Protein AF-A0A916VSH0-F1 (afdb_monomer)

Mean predicted aligned error: 13.75 Å

Radius of gyration: 19.61 Å; Cα contacts (8 Å, |Δi|>4): 81; chains: 1; bounding box: 43×57×49 Å

Foldseek 3Di:
DDPPVNVVVVDDPPPPPVVQDDDDLLNDPDDPVPDDCPQCVVVLVVVVVVLVCCVVVVDDDDDDDDDDRPSCPSVVVNVSCQVCVVPDQDFDQDDDDDPPCSLVSRLVSRVVSQCDARPPGPHGNVVVVVVVVVVVPDPVVVCVCPVDPVCVVVVVVVSVVVSVVVVCSVCVVVVVD

Solvent-accessible surface area (backbone atoms only — not comparable to full-atom values): 11136 Å² total; per-residue (Å²): 131,84,53,68,69,63,56,59,71,67,51,80,62,92,81,42,69,88,71,68,76,72,68,51,55,88,75,57,80,77,59,72,90,75,61,60,77,77,67,65,41,69,59,52,53,53,51,49,54,51,51,51,48,30,71,74,70,73,47,92,84,87,85,84,91,82,79,63,91,87,71,47,64,59,58,49,53,38,49,52,49,66,77,38,54,90,79,49,85,69,67,63,74,77,93,73,96,55,78,94,52,42,67,59,52,48,51,50,31,41,52,60,34,27,64,38,58,48,91,96,52,90,54,26,43,46,56,52,48,51,51,56,60,35,73,77,74,47,73,68,57,56,57,62,61,73,73,39,82,80,44,56,66,54,49,50,53,51,42,53,51,48,48,48,49,50,48,47,68,64,41,60,73,63,74,77,107

Secondary structure (DSSP, 8-state):
---HHHHHTTS--TT-HHHHS---TTT----GGG--TTTTHHHHHHHHHHHHHHHHH-----------TTSSHHHHHHHHHHHHTTT---------S-GGGHHHHHHHHHHHHHTSPPTT-SS-HHHHHHHHHHHTT-HHHHHHHHS-GGGHHHHHHHHHHHHHHHHHHHHTTTS--

Structure (mmCIF, N/CA/C/O backbone):
data_AF-A0A916VSH0-F1
#
_entry.id   AF-A0A916VSH0-F1
#
loop_
_atom_site.group_PDB
_atom_site.id
_atom_site.type_symbol
_atom_site.label_atom_id
_atom_site.label_alt_id
_atom_site.label_comp_id
_atom_site.label_asym_id
_atom_site.label_entity_id
_atom_site.label_seq_id
_atom_site.pdbx_PDB_ins_code
_atom_site.Cartn_x
_atom_site.Cartn_y
_atom_site.Cartn_z
_atom_site.occupancy
_atom_site.B_iso_or_equiv
_atom_site.auth_seq_id
_atom_site.auth_comp_id
_atom_site.auth_asym_id
_atom_site.auth_atom_id
_atom_site.pdbx_PDB_model_num
ATOM 1 N N . MET A 1 1 ? 21.777 34.478 -11.535 1.00 46.16 1 MET A N 1
ATOM 2 C CA . MET A 1 1 ? 21.279 33.447 -12.473 1.00 46.16 1 MET A CA 1
ATOM 3 C C . MET A 1 1 ? 22.032 32.163 -12.172 1.00 46.16 1 MET A C 1
ATOM 5 O O . MET A 1 1 ? 23.254 32.214 -12.113 1.00 46.16 1 MET A O 1
ATOM 9 N N . ALA A 1 2 ? 21.349 31.061 -11.855 1.00 55.28 2 ALA A N 1
ATOM 10 C CA . ALA A 1 2 ? 22.034 29.778 -11.680 1.00 55.28 2 ALA A CA 1
ATOM 11 C C . ALA A 1 2 ? 22.574 29.324 -13.047 1.00 55.28 2 ALA A C 1
ATOM 13 O O . ALA A 1 2 ? 21.852 29.434 -14.036 1.00 55.28 2 ALA A O 1
ATOM 14 N N . SER A 1 3 ? 23.836 28.885 -13.118 1.00 77.75 3 SER A N 1
ATOM 15 C CA . SER A 1 3 ? 24.391 28.329 -14.355 1.00 77.75 3 SER A CA 1
ATOM 16 C C . SER A 1 3 ? 23.624 27.064 -14.740 1.00 77.75 3 SER A C 1
ATOM 18 O O . SER A 1 3 ? 23.179 26.321 -13.862 1.00 77.75 3 SER A O 1
ATOM 20 N N . ILE A 1 4 ? 23.469 26.824 -16.043 1.00 75.44 4 ILE A N 1
ATOM 21 C CA . ILE A 1 4 ? 22.788 25.639 -16.589 1.00 75.44 4 ILE A CA 1
ATOM 22 C C . ILE A 1 4 ? 23.340 24.345 -15.970 1.00 75.44 4 ILE A C 1
ATOM 24 O O . ILE A 1 4 ? 22.564 23.476 -15.586 1.00 75.44 4 ILE A O 1
ATOM 28 N N . ASP A 1 5 ? 24.649 24.271 -15.726 1.00 73.50 5 ASP A N 1
ATOM 29 C CA . ASP A 1 5 ? 25.290 23.108 -15.098 1.00 73.50 5 ASP A CA 1
ATOM 30 C C . ASP A 1 5 ? 24.765 22.823 -13.683 1.00 73.50 5 ASP A C 1
ATOM 32 O O . ASP A 1 5 ? 24.563 21.670 -13.308 1.00 73.50 5 ASP A O 1
ATOM 36 N N . ARG A 1 6 ? 24.479 23.871 -12.895 1.00 74.50 6 ARG A N 1
ATOM 37 C CA . ARG A 1 6 ? 23.897 23.727 -11.549 1.00 74.50 6 ARG A CA 1
ATOM 38 C C . ARG A 1 6 ? 22.434 23.297 -11.580 1.00 74.50 6 ARG A C 1
ATOM 40 O O . ARG A 1 6 ? 21.952 22.765 -10.585 1.00 74.50 6 ARG A O 1
ATOM 47 N N . ILE A 1 7 ? 21.725 23.574 -12.671 1.00 71.94 7 ILE A N 1
ATOM 48 C CA . ILE A 1 7 ? 20.342 23.132 -12.871 1.00 71.94 7 ILE A CA 1
ATOM 49 C C . ILE A 1 7 ? 20.344 21.649 -13.257 1.00 71.94 7 ILE A C 1
ATOM 51 O O . ILE A 1 7 ? 19.619 20.873 -12.648 1.00 71.94 7 ILE A O 1
ATOM 55 N N . ILE A 1 8 ? 21.232 21.242 -14.169 1.00 69.69 8 ILE A N 1
ATOM 56 C CA . ILE A 1 8 ? 21.367 19.846 -14.613 1.00 69.69 8 ILE A CA 1
ATOM 57 C C . ILE A 1 8 ? 21.828 18.933 -13.466 1.00 69.69 8 ILE A C 1
ATOM 59 O O . ILE A 1 8 ? 21.279 17.855 -13.288 1.00 69.69 8 ILE A O 1
ATOM 63 N N . GLN A 1 9 ? 22.784 19.367 -12.636 1.00 68.12 9 GLN A N 1
ATOM 64 C CA . GLN A 1 9 ? 23.272 18.576 -11.492 1.00 68.12 9 GLN A CA 1
ATOM 65 C C . GLN A 1 9 ? 22.299 18.505 -10.302 1.00 68.12 9 GLN A C 1
ATOM 67 O O . GLN A 1 9 ? 22.541 17.748 -9.364 1.00 68.12 9 GLN A O 1
ATOM 72 N N . ARG A 1 10 ? 21.234 19.318 -10.290 1.00 63.03 10 ARG A N 1
ATOM 73 C CA . ARG A 1 10 ? 20.197 19.259 -9.248 1.00 63.03 10 ARG A CA 1
ATOM 74 C C . ARG A 1 10 ? 19.187 18.149 -9.490 1.00 63.03 10 ARG A C 1
ATOM 76 O O . ARG A 1 10 ? 18.585 17.687 -8.524 1.00 63.03 10 ARG A O 1
ATOM 83 N N . GLU A 1 11 ? 18.968 17.772 -10.744 1.00 62.03 11 GLU A N 1
ATOM 84 C CA . GLU A 1 11 ? 18.036 16.703 -11.072 1.00 62.03 11 GLU A CA 1
ATOM 85 C C . GLU A 1 11 ? 18.724 15.343 -10.983 1.00 62.03 11 GLU A C 1
ATOM 87 O O . GLU A 1 11 ? 19.896 15.177 -11.323 1.00 62.03 11 GLU A O 1
ATOM 92 N N . VAL A 1 12 ? 17.988 14.362 -10.466 1.00 57.47 12 VAL A N 1
ATOM 93 C CA . VAL A 1 12 ? 18.470 12.987 -10.332 1.00 57.47 12 VAL A CA 1
ATOM 94 C C . VAL A 1 12 ? 18.718 12.427 -11.731 1.00 57.47 12 VAL A C 1
ATOM 96 O O . VAL A 1 12 ? 17.846 12.520 -12.591 1.00 57.47 12 VAL A O 1
ATOM 99 N N . ASN A 1 13 ? 19.901 11.845 -11.959 1.00 58.66 13 ASN A N 1
ATOM 100 C CA . ASN A 1 13 ? 20.262 11.262 -13.250 1.00 58.66 13 ASN A CA 1
ATOM 101 C C . ASN A 1 13 ? 19.245 10.167 -13.643 1.00 58.66 13 ASN A C 1
ATOM 103 O O . ASN A 1 13 ? 19.199 9.129 -12.973 1.00 58.66 13 ASN A O 1
ATOM 107 N N . PRO A 1 14 ? 18.474 10.351 -14.732 1.00 55.03 14 PRO A N 1
ATOM 108 C CA . PRO A 1 14 ? 17.455 9.393 -15.160 1.00 55.03 14 PRO A CA 1
ATOM 109 C C . PRO A 1 14 ? 18.043 8.115 -15.780 1.00 55.03 14 PRO A C 1
ATOM 111 O O . PRO A 1 14 ? 17.300 7.189 -16.089 1.00 55.03 14 PRO A O 1
ATOM 114 N N . PHE A 1 15 ? 19.365 8.056 -15.972 1.00 55.19 15 PHE A N 1
ATOM 115 C CA . PHE A 1 15 ? 20.092 6.901 -16.504 1.00 55.19 15 PHE A CA 1
ATOM 116 C C . PHE A 1 15 ? 20.945 6.191 -15.447 1.00 55.19 15 PHE A C 1
ATOM 118 O O . PHE A 1 15 ? 21.682 5.267 -15.790 1.00 55.19 15 PHE A O 1
ATOM 125 N N . ASP A 1 16 ? 20.893 6.623 -14.183 1.00 54.25 16 ASP A N 1
ATOM 126 C CA . ASP A 1 16 ? 21.593 5.928 -13.105 1.00 54.25 16 ASP A CA 1
ATOM 127 C C . ASP A 1 16 ? 20.814 4.657 -12.723 1.00 54.25 16 ASP A C 1
ATOM 129 O O . ASP A 1 16 ? 19.694 4.754 -12.221 1.00 54.25 16 ASP A O 1
ATOM 133 N N . PRO A 1 17 ? 21.366 3.449 -12.936 1.00 49.81 17 PRO A N 1
ATOM 134 C CA . PRO A 1 17 ? 20.699 2.215 -12.547 1.00 49.81 17 PRO A CA 1
ATOM 135 C C . PRO A 1 17 ? 20.320 2.215 -11.061 1.00 49.81 17 PRO A C 1
ATOM 137 O O . PRO A 1 17 ? 19.238 1.761 -10.717 1.00 49.81 17 PRO A O 1
ATOM 140 N N . VAL A 1 18 ? 21.134 2.783 -10.168 1.00 51.31 18 VAL A N 1
ATOM 141 C CA . VAL A 1 18 ? 20.865 2.734 -8.720 1.00 51.31 18 VAL A CA 1
ATOM 142 C C . VAL A 1 18 ? 19.633 3.568 -8.331 1.00 51.31 18 VAL A C 1
ATOM 144 O O . VAL A 1 18 ? 18.952 3.229 -7.364 1.00 51.31 18 VAL A O 1
ATOM 147 N N . SER A 1 19 ? 19.291 4.609 -9.101 1.00 48.78 19 SER A N 1
ATOM 148 C CA . SER A 1 19 ? 18.112 5.455 -8.857 1.00 48.78 19 SER A CA 1
ATOM 149 C C . SER A 1 19 ? 16.812 4.887 -9.451 1.00 48.78 19 SER A C 1
ATOM 151 O O . SER A 1 19 ? 15.722 5.275 -9.031 1.00 48.78 19 SER A O 1
ATOM 153 N N . LEU A 1 20 ? 16.911 3.945 -10.398 1.00 46.38 20 LEU A N 1
ATOM 154 C CA . LEU A 1 20 ? 15.779 3.427 -11.176 1.00 46.38 20 LEU A CA 1
ATOM 155 C C . LEU A 1 20 ? 15.042 2.246 -10.522 1.00 46.38 20 LEU A C 1
ATOM 157 O O . LEU A 1 20 ? 13.887 1.991 -10.868 1.00 46.38 20 LEU A O 1
ATOM 161 N N . TYR A 1 21 ? 15.675 1.503 -9.607 1.00 49.84 21 TYR A N 1
ATOM 162 C CA . TYR A 1 21 ? 15.195 0.154 -9.266 1.00 49.84 21 TYR A CA 1
ATOM 163 C C . TYR A 1 21 ? 14.228 0.034 -8.084 1.00 49.84 21 TYR A C 1
ATOM 165 O O . TYR A 1 21 ? 13.557 -0.991 -7.981 1.00 49.84 21 TYR A O 1
ATOM 173 N N . THR A 1 22 ? 14.057 1.057 -7.249 1.00 52.25 22 THR A N 1
ATOM 174 C CA . THR A 1 22 ? 13.124 0.986 -6.105 1.00 52.25 22 THR A CA 1
ATOM 175 C C . THR A 1 22 ? 12.581 2.366 -5.762 1.00 52.25 22 THR A C 1
ATOM 177 O O . THR A 1 22 ? 12.871 2.959 -4.725 1.00 52.25 22 THR A O 1
ATOM 180 N N . ILE A 1 23 ? 11.766 2.912 -6.663 1.00 59.69 23 ILE A N 1
ATOM 181 C CA . ILE A 1 23 ? 11.017 4.134 -6.371 1.00 59.69 23 ILE A CA 1
ATOM 182 C C . ILE A 1 23 ? 9.853 3.758 -5.450 1.00 59.69 23 ILE A C 1
ATOM 184 O O . ILE A 1 23 ? 8.836 3.217 -5.885 1.00 59.69 23 ILE A O 1
ATOM 188 N N . ASN A 1 24 ? 10.018 4.038 -4.159 1.00 69.69 24 ASN A N 1
ATOM 189 C CA . ASN A 1 24 ? 8.950 3.941 -3.177 1.00 69.69 24 ASN A CA 1
ATOM 190 C C . ASN A 1 24 ? 7.866 4.978 -3.515 1.00 69.69 24 ASN A C 1
ATOM 192 O O . ASN A 1 24 ? 8.119 6.186 -3.502 1.00 69.69 24 ASN A O 1
ATOM 196 N N . PHE A 1 25 ? 6.637 4.525 -3.769 1.00 72.12 25 PHE A N 1
ATOM 197 C CA . PHE A 1 25 ? 5.524 5.402 -4.152 1.00 72.12 25 PHE A CA 1
ATOM 198 C C . PHE A 1 25 ? 5.138 6.430 -3.068 1.00 72.12 25 PHE A C 1
ATOM 200 O O . PHE A 1 25 ? 4.341 7.339 -3.320 1.00 72.12 25 PHE A O 1
ATOM 207 N N . TRP A 1 26 ? 5.634 6.288 -1.831 1.00 70.19 26 TRP A N 1
ATOM 208 C CA . TRP A 1 26 ? 5.501 7.303 -0.779 1.00 70.19 26 TRP A CA 1
ATOM 209 C C . TRP A 1 26 ? 6.436 8.495 -0.974 1.00 70.19 26 TRP A C 1
ATOM 211 O O . TRP A 1 26 ? 6.130 9.579 -0.484 1.00 70.19 26 TRP A O 1
ATOM 221 N N . GLN A 1 27 ? 7.565 8.290 -1.646 1.00 67.81 27 GLN A N 1
ATOM 222 C CA . GLN A 1 27 ? 8.579 9.312 -1.910 1.00 67.81 27 GLN A CA 1
ATOM 223 C C . GLN A 1 27 ? 8.396 9.943 -3.294 1.00 67.81 27 GLN A C 1
ATOM 225 O O . GLN A 1 27 ? 8.811 11.078 -3.516 1.00 67.81 27 GLN A O 1
ATOM 230 N N . GLU A 1 28 ? 7.739 9.231 -4.210 1.00 68.38 28 GLU A N 1
ATOM 231 C CA . GLU A 1 28 ? 7.466 9.719 -5.556 1.00 68.38 28 GLU A CA 1
ATOM 232 C C . GLU A 1 28 ? 6.426 10.853 -5.550 1.00 68.38 28 GLU A C 1
ATOM 234 O O . GLU A 1 28 ? 5.239 10.655 -5.269 1.00 68.38 28 GLU A O 1
ATOM 239 N N . GLN A 1 29 ? 6.866 12.062 -5.904 1.00 63.53 29 GLN A N 1
ATOM 240 C CA . GLN A 1 29 ? 5.973 13.175 -6.213 1.00 63.53 29 GLN A CA 1
ATOM 241 C C . GLN A 1 29 ? 5.580 13.115 -7.689 1.00 63.53 29 GLN A C 1
ATOM 243 O O . GLN A 1 29 ? 6.206 13.728 -8.549 1.00 63.53 29 GLN A O 1
ATOM 248 N N . GLN A 1 30 ? 4.523 12.363 -7.993 1.00 65.88 30 GLN A N 1
ATOM 249 C CA . GLN A 1 30 ? 3.979 12.340 -9.349 1.00 65.88 30 GLN A CA 1
ATOM 250 C C . GLN A 1 30 ? 3.326 13.681 -9.676 1.00 65.88 30 GLN A C 1
ATOM 252 O O . GLN A 1 30 ? 2.340 14.054 -9.029 1.00 65.88 30 GLN A O 1
ATOM 257 N N . ASN A 1 31 ? 3.850 14.367 -10.695 1.00 64.81 31 ASN A N 1
ATOM 258 C CA . ASN A 1 31 ? 3.291 15.622 -11.176 1.00 64.81 31 ASN A CA 1
ATOM 259 C C . ASN A 1 31 ? 1.912 15.366 -11.818 1.00 64.81 31 ASN A C 1
ATOM 261 O O . ASN A 1 31 ? 1.844 14.703 -12.857 1.00 64.81 31 ASN A O 1
ATOM 265 N N . PRO A 1 32 ? 0.810 15.868 -11.231 1.00 64.62 32 PRO A N 1
ATOM 266 C CA . PRO A 1 32 ? -0.532 15.614 -11.743 1.00 64.62 32 PRO A CA 1
ATOM 267 C C . PRO A 1 32 ? -0.753 16.176 -13.153 1.00 64.62 32 PRO A C 1
ATOM 269 O O . PRO A 1 32 ? -1.592 15.646 -13.873 1.00 64.62 32 PRO A O 1
ATOM 272 N N . THR A 1 33 ? 0.016 17.182 -13.592 1.00 61.09 33 THR A N 1
ATOM 273 C CA . THR A 1 33 ? -0.089 17.724 -14.960 1.00 61.09 33 THR A CA 1
ATOM 274 C C . THR A 1 33 ? 0.495 16.804 -16.032 1.00 61.09 33 THR A C 1
ATOM 276 O O . THR A 1 33 ? 0.218 16.997 -17.212 1.00 61.09 33 THR A O 1
ATOM 279 N N . LEU A 1 34 ? 1.285 15.802 -15.635 1.00 63.53 34 LEU A N 1
ATOM 280 C CA . LEU A 1 34 ? 1.851 14.783 -16.524 1.00 63.53 34 LEU A CA 1
ATOM 281 C C . LEU A 1 34 ? 1.059 13.469 -16.469 1.00 63.53 34 LEU A C 1
ATOM 283 O O . LEU A 1 34 ? 1.475 12.468 -17.051 1.00 63.53 34 LEU A O 1
ATOM 287 N N . ASN A 1 35 ? -0.063 13.448 -15.746 1.00 68.38 35 ASN A N 1
ATOM 288 C CA . ASN A 1 35 ? -0.893 12.265 -15.622 1.00 68.38 35 ASN A CA 1
ATOM 289 C C . ASN A 1 35 ? -1.754 12.096 -16.881 1.00 68.38 35 ASN A C 1
ATOM 291 O O . ASN A 1 35 ? -2.541 12.977 -17.220 1.00 68.38 35 ASN A O 1
ATOM 295 N N . VAL A 1 36 ? -1.597 10.969 -17.576 1.00 74.88 36 VAL A N 1
ATOM 296 C CA . VAL A 1 36 ? -2.415 10.626 -18.744 1.00 74.88 36 VAL A CA 1
ATOM 297 C C . VAL A 1 36 ? -3.360 9.511 -18.335 1.00 74.88 36 VAL A C 1
ATOM 299 O O . VAL A 1 36 ? -2.941 8.366 -18.157 1.00 74.88 36 VAL A O 1
ATOM 302 N N . ASP A 1 37 ? -4.641 9.846 -18.185 1.00 74.12 37 ASP A N 1
ATOM 303 C CA . ASP A 1 37 ? -5.581 8.947 -17.520 1.00 74.12 37 ASP A CA 1
ATOM 304 C C . ASP A 1 37 ? -5.771 7.607 -18.236 1.00 74.12 37 ASP A C 1
ATOM 306 O O . ASP A 1 37 ? -5.934 6.587 -17.568 1.00 74.12 37 ASP A O 1
ATOM 310 N N . SER A 1 38 ? -5.646 7.582 -19.565 1.00 77.56 38 SER A N 1
ATOM 311 C CA . SER A 1 38 ? -5.790 6.373 -20.383 1.00 77.56 38 SER A CA 1
ATOM 312 C C . SER A 1 38 ? -4.686 5.329 -20.174 1.00 77.56 38 SER A C 1
ATOM 314 O O . SER A 1 38 ? -4.901 4.152 -20.468 1.00 77.56 38 SER A O 1
ATOM 316 N N . ILE A 1 39 ? -3.514 5.715 -19.659 1.00 78.81 39 ILE A N 1
ATOM 317 C CA . ILE A 1 39 ? -2.395 4.788 -19.451 1.00 78.81 39 ILE A CA 1
ATOM 318 C C . ILE A 1 39 ? -2.744 3.814 -18.319 1.00 78.81 39 ILE A C 1
ATOM 320 O O . ILE A 1 39 ? -3.032 4.238 -17.204 1.00 78.81 39 ILE A O 1
ATOM 324 N N . HIS A 1 40 ? -2.671 2.505 -18.586 1.00 84.31 40 HIS A N 1
ATOM 325 C CA . HIS A 1 40 ? -2.958 1.426 -17.621 1.00 84.31 40 HIS A CA 1
ATOM 326 C C . HIS A 1 40 ? -4.392 1.404 -17.060 1.00 84.31 40 HIS A C 1
ATOM 328 O O . HIS A 1 40 ? -4.645 0.714 -16.074 1.00 84.31 40 HIS A O 1
ATOM 334 N N . GLN A 1 41 ? -5.348 2.098 -17.691 1.00 87.75 41 GLN A N 1
ATOM 335 C CA . GLN A 1 41 ? -6.721 2.215 -17.182 1.00 87.75 41 GLN A CA 1
ATOM 336 C C . GLN A 1 41 ? -7.409 0.857 -16.980 1.00 87.75 41 GLN A C 1
ATOM 338 O O . GLN A 1 41 ? -8.080 0.659 -15.972 1.00 87.75 41 GLN A O 1
ATOM 343 N N . ASN A 1 42 ? -7.190 -0.100 -17.886 1.00 90.94 42 ASN A N 1
ATOM 344 C CA . ASN A 1 42 ? -7.747 -1.450 -17.753 1.00 90.94 42 ASN A CA 1
ATOM 345 C C . ASN A 1 42 ? -7.265 -2.133 -16.462 1.00 90.94 42 ASN A C 1
ATOM 347 O O . ASN A 1 42 ? -8.064 -2.704 -15.733 1.00 90.94 42 ASN A O 1
ATOM 351 N N . ILE A 1 43 ? -5.976 -1.986 -16.132 1.00 90.69 43 ILE A N 1
ATOM 352 C CA . ILE A 1 43 ? -5.386 -2.569 -14.918 1.00 90.69 43 ILE A CA 1
ATOM 353 C C . ILE A 1 43 ? -5.960 -1.892 -13.665 1.00 90.69 43 ILE A C 1
ATOM 355 O O . ILE A 1 43 ? -6.208 -2.552 -12.661 1.00 90.69 43 ILE A O 1
ATOM 359 N N . ILE A 1 44 ? -6.196 -0.577 -13.717 1.00 91.81 44 ILE A N 1
ATOM 360 C CA . ILE A 1 44 ? -6.835 0.166 -12.622 1.00 91.81 44 ILE A CA 1
ATOM 361 C C . ILE A 1 44 ? -8.260 -0.352 -12.383 1.00 91.81 44 ILE A C 1
ATOM 363 O O . ILE A 1 44 ? -8.616 -0.602 -11.233 1.00 91.81 44 ILE A O 1
ATOM 367 N N . CYS A 1 45 ? -9.043 -0.555 -13.447 1.00 92.38 45 CYS A N 1
ATOM 368 C CA . CYS A 1 45 ? -10.384 -1.135 -13.359 1.00 92.38 45 CYS A CA 1
ATOM 369 C C . CYS A 1 45 ? -10.362 -2.547 -12.753 1.00 92.38 45 CYS A C 1
ATOM 371 O O . CYS A 1 45 ? -11.153 -2.837 -11.859 1.00 92.38 45 CYS A O 1
ATOM 373 N N . ASP A 1 46 ? -9.430 -3.404 -13.176 1.00 92.81 46 ASP A N 1
ATOM 374 C CA . ASP A 1 46 ? -9.304 -4.762 -12.633 1.00 92.81 46 ASP A CA 1
ATOM 375 C C . ASP A 1 46 ? -8.972 -4.746 -11.131 1.00 92.81 46 ASP A C 1
ATOM 377 O O . ASP A 1 46 ? -9.552 -5.496 -10.345 1.00 92.81 46 ASP A O 1
ATOM 381 N N . ILE A 1 47 ? -8.070 -3.855 -10.706 1.00 92.62 47 ILE A N 1
ATOM 382 C CA . ILE A 1 47 ? -7.715 -3.688 -9.290 1.00 92.62 47 ILE A CA 1
ATOM 383 C C . ILE A 1 47 ? -8.904 -3.165 -8.481 1.00 92.62 47 ILE A C 1
ATOM 385 O O . ILE A 1 47 ? -9.125 -3.634 -7.366 1.00 92.62 47 ILE A O 1
ATOM 389 N N . GLU A 1 48 ? -9.681 -2.228 -9.025 1.00 93.31 48 GLU A N 1
ATOM 390 C CA . GLU A 1 48 ? -10.889 -1.719 -8.371 1.00 93.31 48 GLU A CA 1
ATOM 391 C C . GLU A 1 48 ? -11.900 -2.840 -8.107 1.00 93.31 48 GLU A C 1
ATOM 393 O O . GLU A 1 48 ? -12.368 -2.985 -6.978 1.00 93.31 48 GLU A O 1
ATOM 398 N N . ILE A 1 49 ? -12.151 -3.694 -9.104 1.00 93.81 49 ILE A N 1
ATOM 399 C CA . ILE A 1 49 ? -13.031 -4.863 -8.967 1.00 93.81 49 ILE A CA 1
ATOM 400 C C . ILE A 1 49 ? -12.524 -5.795 -7.860 1.00 93.81 49 ILE A C 1
ATOM 402 O O . ILE A 1 49 ? -13.300 -6.261 -7.025 1.00 93.81 49 ILE A O 1
ATOM 406 N N . VAL A 1 50 ? -11.216 -6.063 -7.816 1.00 91.81 50 VAL A N 1
ATOM 407 C CA . VAL A 1 50 ? -10.623 -6.919 -6.777 1.00 91.81 50 VAL A CA 1
ATOM 408 C C . VAL A 1 50 ? -10.773 -6.292 -5.389 1.00 91.81 50 VAL A C 1
ATOM 410 O O . VAL A 1 50 ? -11.101 -7.001 -4.438 1.00 91.81 50 VAL A O 1
ATOM 413 N N . LEU A 1 51 ? -10.578 -4.978 -5.250 1.00 89.12 51 LEU A N 1
ATOM 414 C CA . LEU A 1 51 ? -10.782 -4.275 -3.980 1.00 89.12 51 LEU A CA 1
ATOM 415 C C . LEU A 1 51 ? -12.239 -4.366 -3.508 1.00 89.12 51 LEU A C 1
ATOM 417 O O . LEU A 1 51 ? -12.483 -4.609 -2.326 1.00 89.12 51 LEU A O 1
ATOM 421 N N . GLU A 1 52 ? -13.202 -4.228 -4.419 1.00 91.06 52 GLU A N 1
ATOM 422 C CA . GLU A 1 52 ? -14.625 -4.390 -4.110 1.00 91.06 52 GLU A CA 1
ATOM 423 C C . GLU A 1 52 ? -14.955 -5.819 -3.659 1.00 91.06 52 GLU A C 1
ATOM 425 O O . GLU A 1 52 ? -15.662 -6.000 -2.666 1.00 91.06 52 GLU A O 1
ATOM 430 N N . GLN A 1 53 ? -14.385 -6.836 -4.311 1.00 87.75 53 GLN A N 1
ATOM 431 C CA . GLN A 1 53 ? -14.528 -8.234 -3.888 1.00 87.75 53 GLN A CA 1
ATOM 432 C C . GLN A 1 53 ? -13.952 -8.472 -2.490 1.00 87.75 53 GLN A C 1
ATOM 434 O O . GLN A 1 53 ? -14.589 -9.126 -1.667 1.00 87.75 53 GLN A O 1
ATOM 439 N N . VAL A 1 54 ? -12.767 -7.928 -2.189 1.00 87.31 54 VAL A N 1
ATOM 440 C CA . VAL A 1 54 ? -12.160 -8.035 -0.852 1.00 87.31 54 VAL A CA 1
ATOM 441 C C . VAL A 1 54 ? -13.054 -7.376 0.199 1.00 87.31 54 VAL A C 1
ATOM 443 O O . VAL A 1 54 ? -13.260 -7.955 1.265 1.00 87.31 54 VAL A O 1
ATOM 446 N N . ALA A 1 55 ? -13.624 -6.205 -0.101 1.00 84.44 55 ALA A N 1
ATOM 447 C CA . ALA A 1 55 ? -14.521 -5.495 0.808 1.00 84.44 55 ALA A CA 1
ATOM 448 C C . ALA A 1 55 ? -15.840 -6.250 1.062 1.00 84.44 55 ALA A C 1
ATOM 450 O O . ALA A 1 55 ? -16.360 -6.219 2.174 1.00 84.44 55 ALA A O 1
ATOM 451 N N . GLN A 1 56 ? -16.379 -6.942 0.056 1.00 85.00 56 GLN A N 1
ATOM 452 C CA . GLN A 1 56 ? -17.617 -7.716 0.188 1.00 85.00 56 GLN A CA 1
ATOM 453 C C . GLN A 1 56 ? -17.383 -9.067 0.875 1.00 85.00 56 GLN A C 1
ATOM 455 O O . GLN A 1 56 ? -18.083 -9.432 1.821 1.00 85.00 56 GLN A O 1
ATOM 460 N N . GLU A 1 57 ? -16.384 -9.820 0.419 1.00 89.12 57 GLU A N 1
ATOM 461 C CA . GLU A 1 57 ? -16.147 -11.195 0.859 1.00 89.12 57 GLU A CA 1
ATOM 462 C C . GLU A 1 57 ? -15.285 -11.296 2.118 1.00 89.12 57 GLU A C 1
ATOM 464 O O . GLU A 1 57 ? -15.233 -12.362 2.733 1.00 89.12 57 GLU A O 1
ATOM 469 N N . HIS A 1 58 ? -14.589 -10.218 2.493 1.00 80.44 58 HIS A N 1
ATOM 470 C CA . HIS A 1 58 ? -13.645 -10.181 3.614 1.00 80.44 58 HIS A CA 1
ATOM 471 C C . HIS A 1 58 ? -12.540 -11.246 3.504 1.00 80.44 58 HIS A C 1
ATOM 473 O O . HIS A 1 58 ? -12.017 -11.738 4.506 1.00 80.44 58 HIS A O 1
ATOM 479 N N . ARG A 1 59 ? -12.181 -11.626 2.272 1.00 80.25 59 ARG A N 1
ATOM 480 C CA . ARG A 1 59 ? -11.137 -12.612 1.973 1.00 80.25 59 ARG A CA 1
ATOM 481 C C . ARG A 1 59 ? -9.952 -11.934 1.294 1.00 80.25 59 ARG A C 1
ATOM 483 O O . ARG A 1 59 ? -10.171 -11.167 0.357 1.00 80.25 59 ARG A O 1
ATOM 490 N N . PRO A 1 60 ? -8.708 -12.235 1.705 1.00 85.88 60 PRO A N 1
ATOM 491 C CA . PRO A 1 60 ? -7.535 -11.672 1.058 1.00 85.88 60 PRO A CA 1
ATOM 492 C C . PRO A 1 60 ? -7.421 -12.159 -0.392 1.00 85.88 60 PRO A C 1
ATOM 494 O O . PRO A 1 60 ? -7.861 -13.259 -0.749 1.00 85.88 60 PRO A O 1
ATOM 497 N N . ARG A 1 61 ? -6.820 -11.316 -1.229 1.00 85.19 61 ARG A N 1
ATOM 498 C CA . ARG A 1 61 ? -6.529 -11.578 -2.640 1.00 85.19 61 ARG A CA 1
ATOM 499 C C . ARG A 1 61 ? -5.101 -11.139 -2.936 1.00 85.19 61 ARG A C 1
ATOM 501 O O . ARG A 1 61 ? -4.639 -10.143 -2.385 1.00 85.19 61 ARG A O 1
ATOM 508 N N . THR A 1 62 ? -4.437 -11.863 -3.829 1.00 90.31 62 THR A N 1
ATOM 509 C CA . THR A 1 62 ? -3.069 -11.564 -4.264 1.00 90.31 62 THR A CA 1
ATOM 510 C C . THR A 1 62 ? -3.075 -11.274 -5.754 1.00 90.31 62 THR A C 1
ATOM 512 O O . THR A 1 62 ? -3.615 -12.056 -6.533 1.00 90.31 62 THR A O 1
ATOM 515 N N . LEU A 1 63 ? -2.456 -10.161 -6.143 1.00 86.38 63 LEU A N 1
ATOM 516 C CA . LEU A 1 63 ? -2.259 -9.764 -7.533 1.00 86.38 63 LEU A CA 1
ATOM 517 C C . LEU A 1 63 ? -0.761 -9.655 -7.815 1.00 86.38 63 LEU A C 1
ATOM 519 O O . LEU A 1 63 ? 0.002 -9.210 -6.958 1.00 86.38 63 LEU A O 1
ATOM 523 N N . ILE A 1 64 ? -0.347 -10.039 -9.021 1.00 88.25 64 ILE A N 1
ATOM 524 C CA . ILE A 1 64 ? 1.039 -9.916 -9.481 1.00 88.25 64 ILE A CA 1
ATOM 525 C C . ILE A 1 64 ? 1.053 -8.971 -10.679 1.00 88.25 64 ILE A C 1
ATOM 527 O O . ILE A 1 64 ? 0.400 -9.230 -11.687 1.00 88.25 64 ILE A O 1
ATOM 531 N N . LEU A 1 65 ? 1.814 -7.880 -10.572 1.00 85.06 65 LEU A N 1
ATOM 532 C CA . LEU A 1 65 ? 2.015 -6.933 -11.664 1.00 85.06 65 LEU A CA 1
ATOM 533 C C . LEU A 1 65 ? 3.284 -7.300 -12.444 1.00 85.06 65 LEU A C 1
ATOM 535 O O . LEU A 1 65 ? 4.399 -7.069 -11.977 1.00 85.06 65 LEU A O 1
ATOM 539 N N . THR A 1 66 ? 3.115 -7.846 -13.645 1.00 84.94 66 THR A N 1
ATOM 540 C CA . THR A 1 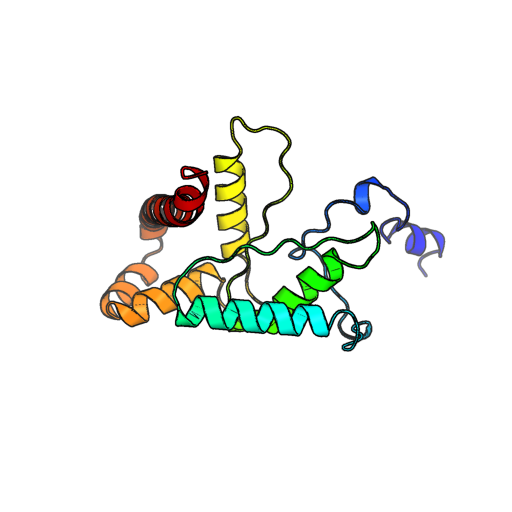66 ? 4.220 -8.226 -14.538 1.00 84.94 66 THR A CA 1
ATOM 541 C C . THR A 1 66 ? 4.397 -7.226 -15.675 1.00 84.94 66 THR A C 1
ATOM 543 O O . THR A 1 66 ? 3.421 -6.713 -16.216 1.00 84.94 66 THR A O 1
ATOM 546 N N . GLY A 1 67 ? 5.639 -6.982 -16.084 1.00 81.94 67 GLY A N 1
ATOM 547 C CA . GLY A 1 67 ? 5.953 -6.193 -17.275 1.00 81.94 67 GLY A CA 1
ATOM 548 C C . GLY A 1 67 ? 7.434 -5.851 -17.353 1.00 81.94 67 GLY A C 1
ATOM 549 O O . GLY A 1 67 ? 8.147 -5.959 -16.351 1.00 81.94 67 GLY A O 1
ATOM 550 N N . ASP A 1 68 ? 7.883 -5.379 -18.508 1.00 82.31 68 ASP A N 1
ATOM 551 C CA . ASP A 1 68 ? 9.291 -5.059 -18.757 1.00 82.31 68 ASP A CA 1
ATOM 552 C C . ASP A 1 68 ? 9.794 -3.881 -17.918 1.00 82.31 68 ASP A C 1
ATOM 554 O O . ASP A 1 68 ? 9.026 -3.020 -17.474 1.00 82.31 68 ASP A O 1
ATOM 558 N N . SER A 1 69 ? 11.102 -3.821 -17.662 1.00 75.25 69 SER A N 1
ATOM 559 C CA . SER A 1 69 ? 11.695 -2.652 -17.001 1.00 75.25 69 SER A CA 1
ATOM 560 C C . SER A 1 69 ? 11.356 -1.371 -17.776 1.00 75.25 69 SER A C 1
ATOM 562 O O . SER A 1 69 ? 11.345 -1.367 -19.003 1.00 75.25 69 SER A O 1
ATOM 564 N N . GLY A 1 70 ? 11.019 -0.292 -17.066 1.00 74.19 70 GLY A N 1
ATOM 565 C CA . GLY A 1 70 ? 10.586 0.964 -17.690 1.00 74.19 70 GLY A CA 1
ATOM 566 C C . GLY A 1 70 ? 9.126 1.005 -18.169 1.00 74.19 70 GLY A C 1
ATOM 567 O O . GLY A 1 70 ? 8.676 2.058 -18.604 1.00 74.19 70 GLY A O 1
ATOM 568 N N . SER A 1 71 ? 8.332 -0.063 -18.015 1.00 79.38 71 SER A N 1
ATOM 569 C CA . SER A 1 71 ? 6.912 -0.090 -18.430 1.00 79.38 71 SER A CA 1
ATOM 570 C C . SER A 1 71 ? 5.956 0.779 -17.584 1.00 79.38 71 SER A C 1
ATOM 572 O O . SER A 1 71 ? 4.736 0.703 -17.736 1.00 79.38 71 SER A O 1
ATOM 574 N N . GLY A 1 72 ? 6.478 1.573 -16.643 1.00 80.88 72 GLY A N 1
ATOM 575 C CA . GLY A 1 72 ? 5.676 2.443 -15.777 1.00 80.88 72 GLY A CA 1
ATOM 576 C C . GLY A 1 72 ? 4.959 1.729 -14.623 1.00 80.88 72 GLY A C 1
ATOM 577 O O . GLY A 1 72 ? 3.922 2.203 -14.172 1.00 80.88 72 GLY A O 1
ATOM 578 N N . LYS A 1 73 ? 5.487 0.604 -14.118 1.00 84.81 73 LYS A N 1
ATOM 579 C CA . LYS A 1 73 ? 4.901 -0.112 -12.962 1.00 84.81 73 LYS A CA 1
ATOM 580 C C . LYS A 1 73 ? 4.855 0.747 -11.695 1.00 84.81 73 LYS A C 1
A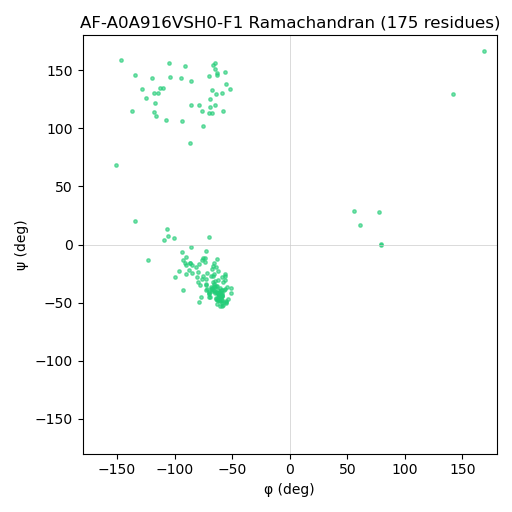TOM 582 O O . LYS A 1 73 ? 3.804 0.846 -11.073 1.00 84.81 73 LYS A O 1
ATOM 587 N N . SER A 1 74 ? 5.959 1.407 -11.339 1.00 80.62 74 SER A N 1
ATOM 588 C CA . SER A 1 74 ? 6.001 2.311 -10.178 1.00 80.62 74 SER A CA 1
ATOM 589 C C . SER A 1 74 ? 5.035 3.484 -10.353 1.00 80.62 74 SER A C 1
ATOM 591 O O . SER A 1 74 ? 4.284 3.813 -9.437 1.00 80.62 74 SER A O 1
ATOM 593 N N . TYR A 1 75 ? 4.952 4.012 -11.580 1.00 82.62 75 TYR A N 1
ATOM 594 C CA . TYR A 1 75 ? 3.983 5.042 -11.937 1.00 82.62 75 TYR A CA 1
ATOM 595 C C . TYR A 1 75 ? 2.532 4.580 -11.706 1.00 82.62 75 TYR A C 1
ATOM 597 O O . TYR A 1 75 ? 1.760 5.276 -11.043 1.00 82.62 75 TYR A O 1
ATOM 605 N N . LEU A 1 76 ? 2.179 3.376 -12.170 1.00 85.06 76 LEU A N 1
ATOM 606 C CA . LEU A 1 76 ? 0.875 2.756 -11.925 1.00 85.06 76 LEU A CA 1
ATOM 607 C C . LEU A 1 76 ? 0.589 2.592 -10.422 1.00 85.06 76 LEU A C 1
ATOM 609 O O . LEU A 1 76 ? -0.501 2.947 -9.980 1.00 85.06 76 LEU A O 1
ATOM 613 N N . LEU A 1 77 ? 1.553 2.125 -9.619 1.00 87.38 77 LEU A N 1
ATOM 614 C CA . LEU A 1 77 ? 1.386 1.994 -8.163 1.00 87.38 77 LEU A CA 1
ATOM 615 C C . LEU A 1 77 ? 1.093 3.341 -7.485 1.00 87.38 77 LEU A C 1
ATOM 617 O O . LEU A 1 77 ? 0.209 3.422 -6.630 1.00 87.38 77 LEU A O 1
ATOM 621 N N . GLY A 1 78 ? 1.770 4.416 -7.896 1.00 84.25 78 GLY A N 1
ATOM 622 C CA . GLY A 1 78 ? 1.467 5.758 -7.399 1.00 84.25 78 GLY A CA 1
ATOM 623 C C . GLY A 1 78 ? 0.073 6.251 -7.809 1.00 84.25 78 GLY A C 1
ATOM 624 O O . GLY A 1 78 ? -0.618 6.852 -6.981 1.00 84.25 78 GLY A O 1
ATOM 625 N N . ARG A 1 79 ? -0.395 5.930 -9.027 1.00 86.31 79 ARG A N 1
ATOM 626 C CA . ARG A 1 79 ? -1.777 6.215 -9.461 1.00 86.31 79 ARG A CA 1
ATOM 627 C C . ARG A 1 79 ? -2.809 5.440 -8.642 1.00 86.31 79 ARG A C 1
ATOM 629 O O . ARG A 1 79 ? -3.766 6.048 -8.171 1.00 86.31 79 ARG A O 1
ATOM 636 N N . ILE A 1 80 ? -2.598 4.140 -8.429 1.00 88.31 80 ILE A N 1
ATOM 637 C CA . ILE A 1 80 ? -3.463 3.276 -7.605 1.00 88.31 80 ILE A CA 1
ATOM 638 C C . ILE A 1 80 ? -3.606 3.867 -6.202 1.00 88.31 80 ILE A C 1
ATOM 640 O O . ILE A 1 80 ? -4.727 4.041 -5.725 1.00 88.31 80 ILE A O 1
ATOM 644 N N . LYS A 1 81 ? -2.486 4.250 -5.570 1.00 88.12 81 LYS A N 1
ATOM 645 C CA . LYS A 1 81 ? -2.505 4.904 -4.256 1.00 88.12 81 LYS A CA 1
ATOM 646 C C . LYS A 1 81 ? -3.386 6.150 -4.269 1.00 88.12 81 LYS A C 1
ATOM 648 O O . LYS A 1 81 ? -4.216 6.300 -3.384 1.00 88.12 81 LYS A O 1
ATOM 653 N N . LYS A 1 82 ? -3.211 7.045 -5.249 1.00 85.94 82 LYS A N 1
ATOM 654 C CA . LYS A 1 82 ? -3.979 8.300 -5.334 1.00 85.94 82 LYS A CA 1
ATOM 655 C C . LYS A 1 82 ? -5.475 8.050 -5.535 1.00 85.94 82 LYS A C 1
ATOM 657 O O . LYS A 1 82 ? -6.286 8.638 -4.827 1.00 85.94 82 LYS A O 1
ATOM 662 N N . LEU A 1 83 ? -5.834 7.174 -6.472 1.00 88.06 83 LEU A N 1
ATOM 663 C CA . LEU A 1 83 ? -7.228 6.907 -6.838 1.00 88.06 83 LEU A CA 1
ATOM 664 C C . LEU A 1 83 ? -8.009 6.213 -5.720 1.00 88.06 83 LEU A C 1
ATOM 666 O O . LEU A 1 83 ? -9.170 6.535 -5.482 1.00 88.06 83 LEU A O 1
ATOM 670 N N . PHE A 1 84 ? -7.370 5.286 -5.012 1.00 88.88 84 PHE A N 1
ATOM 671 C CA . PHE A 1 84 ? -8.036 4.458 -4.008 1.00 88.88 84 PHE A CA 1
ATOM 672 C C . PHE A 1 84 ? -7.689 4.851 -2.569 1.00 88.88 84 PHE A C 1
ATOM 674 O O . PHE A 1 84 ? -8.031 4.129 -1.636 1.00 88.88 84 PHE A O 1
ATOM 681 N N . ASN A 1 85 ? -7.072 6.017 -2.371 1.00 85.38 85 ASN A N 1
ATOM 682 C CA . ASN A 1 85 ? -6.663 6.547 -1.068 1.00 85.38 85 ASN A CA 1
ATOM 683 C C . ASN A 1 85 ? -7.812 6.661 -0.048 1.00 85.38 85 ASN A C 1
ATOM 685 O O . ASN A 1 85 ? -7.603 6.643 1.160 1.00 85.38 85 ASN A O 1
ATOM 689 N N . THR A 1 86 ? -9.041 6.823 -0.540 1.00 83.69 86 THR A N 1
ATOM 690 C CA . THR A 1 86 ? -10.260 6.898 0.276 1.00 83.69 86 THR A CA 1
ATOM 691 C C . THR A 1 86 ? -10.921 5.539 0.497 1.00 83.69 86 THR A C 1
ATOM 693 O O . THR A 1 86 ? -11.772 5.420 1.374 1.00 83.69 86 THR A O 1
ATOM 696 N N . LYS A 1 87 ? -10.548 4.523 -0.291 1.00 84.38 87 LYS A N 1
ATOM 697 C CA . LYS A 1 87 ? -11.116 3.169 -0.248 1.00 84.38 87 LYS A CA 1
ATOM 698 C C . LYS A 1 87 ? -10.239 2.190 0.537 1.00 84.38 87 LYS A C 1
ATOM 700 O O . LYS A 1 87 ? -10.761 1.227 1.089 1.00 84.38 87 LYS A O 1
ATOM 705 N N . ALA A 1 88 ? -8.926 2.414 0.581 1.00 87.81 88 ALA A N 1
ATOM 706 C CA . ALA A 1 88 ? -7.970 1.504 1.198 1.00 87.81 88 ALA A CA 1
ATOM 707 C C . ALA A 1 88 ? -6.786 2.241 1.833 1.00 87.81 88 ALA A C 1
ATOM 709 O O . ALA A 1 88 ? -6.451 3.364 1.458 1.00 87.81 88 ALA A O 1
ATOM 710 N N . PHE A 1 89 ? -6.125 1.558 2.768 1.00 88.88 89 PHE A N 1
ATOM 711 C CA . PHE A 1 89 ? -4.823 1.964 3.287 1.00 88.88 89 PHE A CA 1
ATOM 712 C C . PHE A 1 89 ? -3.707 1.246 2.532 1.00 88.88 89 PHE A C 1
ATOM 714 O O . PHE A 1 89 ? -3.825 0.069 2.190 1.00 88.88 89 PHE A O 1
ATOM 721 N N . PHE A 1 90 ? -2.610 1.958 2.303 1.00 90.31 90 PHE A N 1
ATOM 722 C CA . PHE A 1 90 ? -1.481 1.497 1.513 1.00 90.31 90 PHE A CA 1
ATOM 723 C C . PHE A 1 90 ? -0.268 1.240 2.395 1.00 90.31 90 PHE A C 1
ATOM 725 O O . PHE A 1 90 ? 0.116 2.058 3.235 1.00 90.31 90 PHE A O 1
ATOM 732 N N . VAL A 1 91 ? 0.368 0.101 2.150 1.00 89.50 91 VAL A N 1
ATOM 733 C CA . VAL A 1 91 ? 1.644 -0.283 2.742 1.00 89.50 91 VAL A CA 1
ATOM 734 C C . VAL A 1 91 ? 2.567 -0.693 1.610 1.00 89.50 91 VAL A C 1
ATOM 736 O O . VAL A 1 91 ? 2.163 -1.429 0.712 1.00 89.50 91 VAL A O 1
ATOM 739 N N . TYR A 1 92 ? 3.795 -0.192 1.647 1.00 87.19 92 TYR A N 1
ATOM 740 C CA . TYR A 1 92 ? 4.837 -0.574 0.707 1.00 87.19 92 TYR A CA 1
ATOM 741 C C . TYR A 1 92 ? 5.932 -1.304 1.467 1.00 87.19 92 TYR A C 1
ATOM 743 O O . TYR A 1 92 ? 6.369 -0.803 2.501 1.00 87.19 92 TYR A O 1
ATOM 751 N N . ILE A 1 93 ? 6.326 -2.472 0.961 1.00 85.56 93 ILE A N 1
ATOM 752 C CA . ILE A 1 93 ? 7.416 -3.278 1.503 1.00 85.56 93 ILE A CA 1
ATOM 753 C C . ILE A 1 93 ? 8.519 -3.345 0.445 1.00 85.56 93 ILE A C 1
ATOM 755 O O . ILE A 1 93 ? 8.338 -3.969 -0.600 1.00 85.56 93 ILE A O 1
ATOM 759 N N . ASP A 1 94 ? 9.651 -2.700 0.706 1.00 81.25 94 ASP A N 1
ATOM 760 C CA . ASP A 1 94 ? 10.829 -2.761 -0.148 1.00 81.25 94 ASP A CA 1
ATOM 761 C C . ASP A 1 94 ? 11.382 -4.190 -0.217 1.00 81.25 94 ASP A C 1
ATOM 763 O O . ASP A 1 94 ? 11.349 -4.908 0.793 1.00 81.25 94 ASP A O 1
ATOM 767 N N . PRO A 1 95 ? 11.962 -4.591 -1.362 1.00 80.94 95 PRO A N 1
ATOM 768 C CA . PRO A 1 95 ? 12.725 -5.824 -1.466 1.00 80.94 95 PRO A CA 1
ATOM 769 C C . PRO A 1 95 ? 13.791 -5.900 -0.373 1.00 80.94 95 PRO A C 1
ATOM 771 O O . PRO A 1 95 ? 14.523 -4.940 -0.127 1.00 80.94 95 PRO A O 1
ATOM 774 N N . TRP A 1 96 ? 13.886 -7.059 0.272 1.00 78.81 96 TRP A N 1
ATOM 775 C CA . TRP A 1 96 ? 14.817 -7.284 1.366 1.00 78.81 96 TRP A CA 1
ATOM 776 C C . TRP A 1 96 ? 15.696 -8.504 1.065 1.00 78.81 96 TRP A C 1
ATOM 778 O O . TRP A 1 96 ? 15.155 -9.565 0.753 1.00 78.81 96 TRP A O 1
ATOM 788 N N . PRO A 1 97 ? 17.033 -8.372 1.122 1.00 75.38 97 PRO A N 1
ATOM 789 C CA . PRO A 1 97 ? 17.943 -9.424 0.671 1.00 75.38 97 PRO A CA 1
ATOM 790 C C . PRO A 1 97 ? 18.119 -10.577 1.672 1.00 75.38 97 PRO A C 1
ATOM 792 O O . PRO A 1 97 ? 18.609 -11.630 1.277 1.00 75.38 97 PRO A O 1
ATOM 795 N N . ASP A 1 98 ? 17.753 -10.393 2.945 1.00 79.69 98 ASP A N 1
ATOM 796 C CA . ASP A 1 98 ? 18.047 -11.340 4.031 1.00 79.69 98 ASP A CA 1
ATOM 797 C C . ASP A 1 98 ? 16.771 -11.916 4.675 1.00 79.69 98 ASP A C 1
ATOM 799 O O . ASP A 1 98 ? 16.008 -11.218 5.346 1.00 79.69 98 ASP A O 1
ATOM 803 N N . SER A 1 99 ? 16.544 -13.219 4.520 1.00 78.38 99 SER A N 1
ATOM 804 C CA . SER A 1 99 ? 15.353 -13.886 5.051 1.00 78.38 99 SER A CA 1
ATOM 805 C C . SER A 1 99 ? 15.281 -13.931 6.578 1.00 78.38 99 SER A C 1
ATOM 807 O O . SER A 1 99 ? 14.172 -13.943 7.116 1.00 78.38 99 SER A O 1
ATOM 809 N N . ASP A 1 100 ? 16.412 -13.916 7.290 1.00 80.50 100 ASP A N 1
ATOM 810 C CA . ASP A 1 100 ? 16.457 -14.245 8.724 1.00 80.50 100 ASP A CA 1
ATOM 811 C C . ASP A 1 100 ? 15.727 -13.208 9.598 1.00 80.50 100 ASP A C 1
ATOM 813 O O . ASP A 1 100 ? 15.299 -13.488 10.723 1.00 80.50 100 ASP A O 1
ATOM 817 N N . TYR A 1 101 ? 15.491 -12.011 9.051 1.00 78.38 101 TYR A N 1
ATOM 818 C CA . TYR A 1 101 ? 14.822 -10.906 9.740 1.00 78.38 101 TYR A CA 1
ATOM 819 C C . TYR A 1 101 ? 13.746 -10.215 8.899 1.00 78.38 101 TYR A C 1
ATOM 821 O O . TYR A 1 101 ? 13.332 -9.098 9.225 1.00 78.38 101 TYR A O 1
ATOM 829 N N . ILE A 1 102 ? 13.238 -10.879 7.855 1.00 80.44 102 ILE A N 1
ATOM 830 C CA . ILE A 1 102 ? 12.252 -10.287 6.939 1.00 80.44 102 ILE A CA 1
ATOM 831 C C . ILE A 1 102 ? 10.980 -9.818 7.660 1.00 80.44 102 ILE A C 1
ATOM 833 O O . ILE A 1 102 ? 10.412 -8.787 7.316 1.00 80.44 102 ILE A O 1
ATOM 837 N N . TRP A 1 103 ? 10.568 -10.498 8.731 1.00 81.38 103 TRP A N 1
ATOM 838 C CA . TRP A 1 103 ? 9.409 -10.095 9.532 1.00 81.38 103 TRP A CA 1
ATOM 839 C C . TRP A 1 103 ? 9.606 -8.737 10.223 1.00 81.38 103 TRP A C 1
ATOM 841 O O . TRP A 1 103 ? 8.653 -7.967 10.320 1.00 81.38 103 TRP A O 1
ATOM 851 N N . ARG A 1 104 ? 10.829 -8.403 10.675 1.00 81.56 104 ARG A N 1
ATOM 852 C CA . ARG A 1 104 ? 11.135 -7.086 11.270 1.00 81.56 104 ARG A CA 1
ATOM 853 C C . ARG A 1 104 ? 11.042 -6.001 10.217 1.00 81.56 104 ARG A C 1
ATOM 855 O O . ARG A 1 104 ? 10.535 -4.921 10.504 1.00 81.56 104 ARG A O 1
ATOM 862 N N . HIS A 1 105 ? 11.533 -6.304 9.019 1.00 82.19 105 HIS A N 1
ATOM 863 C CA . HIS A 1 105 ? 11.466 -5.409 7.874 1.00 82.19 105 HIS A CA 1
ATOM 864 C C . HIS A 1 105 ? 10.017 -5.145 7.467 1.00 82.19 105 HIS A C 1
ATOM 866 O O . HIS A 1 105 ? 9.601 -3.990 7.445 1.00 82.19 105 HIS A O 1
ATOM 872 N N . ILE A 1 106 ? 9.222 -6.204 7.274 1.00 83.00 106 ILE A N 1
ATOM 873 C CA . ILE A 1 106 ? 7.790 -6.099 6.966 1.00 83.00 106 ILE A CA 1
ATOM 874 C C . ILE A 1 106 ? 7.077 -5.280 8.039 1.00 83.00 106 ILE A C 1
ATOM 876 O O . ILE A 1 106 ? 6.371 -4.327 7.715 1.00 83.00 106 ILE A O 1
ATOM 880 N N . LEU A 1 107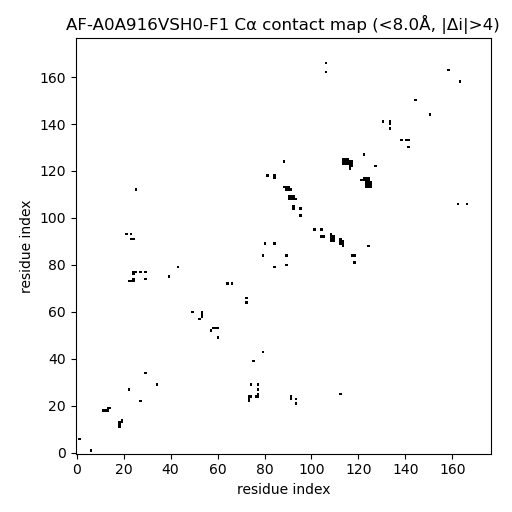 ? 7.288 -5.609 9.317 1.00 83.38 107 LEU A N 1
ATOM 881 C CA . LEU A 1 107 ? 6.664 -4.908 10.434 1.00 83.38 107 LEU A CA 1
ATOM 882 C C . LEU A 1 107 ? 7.013 -3.419 10.423 1.00 83.38 107 LEU A C 1
ATOM 884 O O . LEU A 1 107 ? 6.119 -2.577 10.462 1.00 83.38 107 LEU A O 1
ATOM 888 N N . ARG A 1 108 ? 8.304 -3.093 10.340 1.00 81.25 108 ARG A N 1
ATOM 889 C CA . ARG A 1 108 ? 8.784 -1.712 10.334 1.00 81.25 108 ARG A CA 1
ATOM 890 C C . ARG A 1 108 ? 8.189 -0.925 9.173 1.00 81.25 108 ARG A C 1
ATOM 892 O O . ARG A 1 108 ? 7.614 0.130 9.402 1.00 81.25 108 ARG A O 1
ATOM 899 N N . GLN A 1 109 ? 8.263 -1.459 7.959 1.00 83.12 109 GLN A N 1
ATOM 900 C CA . GLN A 1 109 ? 7.736 -0.790 6.772 1.00 83.12 109 GLN A CA 1
ATOM 901 C C . GLN A 1 109 ? 6.207 -0.661 6.787 1.00 83.12 109 GLN A C 1
ATOM 903 O O . GLN A 1 109 ? 5.665 0.344 6.319 1.00 83.12 109 GLN A O 1
ATOM 908 N N . THR A 1 110 ? 5.512 -1.625 7.394 1.00 84.56 110 THR A N 1
ATOM 909 C CA . THR A 1 110 ? 4.072 -1.530 7.664 1.00 84.56 110 THR A CA 1
ATOM 910 C C . THR A 1 110 ? 3.768 -0.346 8.569 1.00 84.56 110 THR A C 1
ATOM 912 O O . THR A 1 110 ? 2.966 0.510 8.199 1.00 84.56 110 THR A O 1
ATOM 915 N N . VAL A 1 111 ? 4.434 -0.249 9.724 1.00 82.56 111 VAL A N 1
ATOM 916 C CA . VAL A 1 111 ? 4.227 0.868 10.657 1.00 82.56 111 VAL A CA 1
ATOM 917 C C . VAL A 1 111 ? 4.598 2.199 10.003 1.00 82.56 111 VAL A C 1
ATOM 919 O O . VAL A 1 111 ? 3.797 3.131 10.030 1.00 82.56 111 VAL A O 1
ATOM 922 N N . ASP A 1 112 ? 5.760 2.276 9.357 1.00 83.25 112 ASP A N 1
ATOM 923 C CA . ASP A 1 112 ? 6.245 3.490 8.697 1.00 83.25 112 ASP A CA 1
ATOM 924 C C . ASP A 1 112 ? 5.269 3.974 7.611 1.00 83.25 112 ASP A C 1
ATOM 926 O O . ASP A 1 112 ? 5.023 5.177 7.495 1.00 83.25 112 ASP A O 1
ATOM 930 N N . SER A 1 113 ? 4.667 3.051 6.850 1.00 85.94 113 SER A N 1
ATOM 931 C CA . SER A 1 113 ? 3.634 3.366 5.856 1.00 85.94 113 SER A CA 1
ATOM 932 C C . SER A 1 113 ? 2.331 3.831 6.510 1.00 85.94 113 SER A C 1
ATOM 934 O O . SER A 1 113 ? 1.765 4.845 6.104 1.00 85.94 113 SER A O 1
ATOM 936 N N . LEU A 1 114 ? 1.857 3.146 7.554 1.00 85.44 114 LEU A N 1
ATOM 937 C CA . LEU A 1 114 ? 0.624 3.518 8.260 1.00 85.44 114 LEU A CA 1
ATOM 938 C C . LEU A 1 114 ? 0.740 4.870 8.986 1.00 85.44 114 LEU A C 1
ATOM 940 O O . LEU A 1 114 ? -0.259 5.560 9.183 1.00 85.44 114 LEU A O 1
ATOM 944 N N . MET A 1 115 ? 1.950 5.292 9.347 1.00 85.69 115 MET A N 1
ATOM 945 C CA . MET A 1 115 ? 2.200 6.617 9.916 1.00 85.69 115 MET A CA 1
ATOM 946 C C . MET A 1 115 ? 2.154 7.747 8.877 1.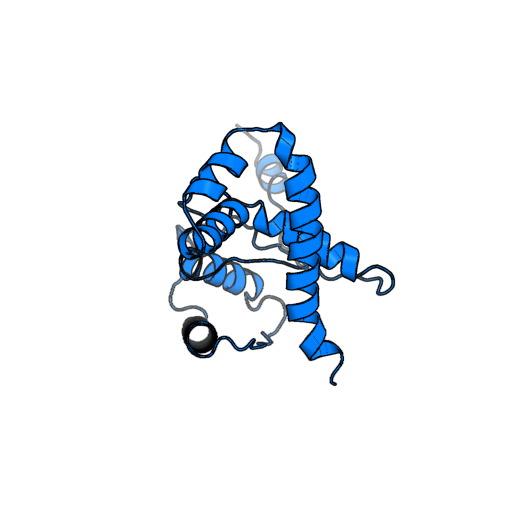00 85.69 115 MET A C 1
ATOM 948 O O . MET A 1 115 ? 2.117 8.916 9.262 1.00 85.69 115 MET A O 1
ATOM 952 N N . LYS A 1 116 ? 2.128 7.442 7.572 1.00 85.75 116 LYS A N 1
ATOM 953 C CA . LYS A 1 116 ? 1.980 8.458 6.522 1.00 85.75 116 LYS A CA 1
ATOM 954 C C . LYS A 1 116 ? 0.572 9.049 6.521 1.00 85.75 116 LYS A C 1
ATOM 956 O O . LYS A 1 116 ? -0.413 8.347 6.751 1.00 85.75 116 LYS A O 1
ATOM 961 N N . THR A 1 117 ? 0.492 10.340 6.216 1.00 87.75 117 THR A N 1
ATOM 962 C CA . THR A 1 117 ? -0.768 11.055 5.994 1.00 87.75 117 THR A CA 1
ATOM 963 C C . THR A 1 117 ? -1.197 10.886 4.535 1.00 87.75 117 THR A C 1
ATOM 965 O O . THR A 1 117 ? -0.438 11.262 3.637 1.00 87.75 117 THR A O 1
ATOM 968 N N . PRO A 1 118 ? -2.380 10.305 4.278 1.00 86.19 118 PRO A N 1
ATOM 969 C CA . PRO A 1 118 ? -2.979 10.243 2.950 1.00 86.19 118 PRO A CA 1
ATOM 970 C C . PRO A 1 118 ? -3.151 11.629 2.327 1.00 86.19 118 PRO A C 1
ATOM 972 O O . PRO A 1 118 ? -3.435 12.603 3.022 1.00 86.19 118 P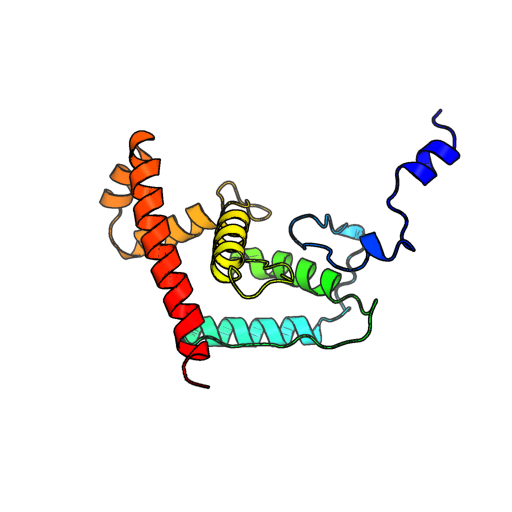RO A O 1
ATOM 975 N N . GLU A 1 119 ? -3.064 11.715 1.001 1.00 83.62 119 GLU A N 1
ATOM 976 C CA . GLU A 1 119 ? -3.345 12.965 0.289 1.00 83.62 119 GLU A CA 1
ATOM 977 C C . GLU A 1 119 ? -4.785 13.439 0.567 1.00 83.62 119 GLU A C 1
ATOM 979 O O . GLU A 1 119 ? -5.734 12.657 0.488 1.00 83.62 119 GLU A O 1
ATOM 984 N N . GLY A 1 120 ? -4.942 14.712 0.941 1.00 83.81 120 GLY A N 1
ATOM 985 C CA . GLY A 1 120 ? -6.238 15.304 1.295 1.00 83.81 120 GLY A CA 1
ATOM 986 C C . GLY A 1 120 ? -6.754 14.980 2.705 1.00 83.81 120 GLY A C 1
ATOM 987 O O . GLY A 1 120 ? -7.831 15.452 3.062 1.00 83.81 120 GLY A O 1
ATOM 988 N N . GLN A 1 121 ? -6.013 14.216 3.515 1.00 84.94 121 GLN A N 1
ATOM 989 C CA . GLN A 1 121 ? -6.359 13.928 4.912 1.00 84.94 121 GLN A CA 1
ATOM 990 C C . GLN A 1 121 ? -5.488 14.729 5.888 1.00 84.94 121 GLN A C 1
ATOM 992 O O . GLN A 1 121 ? -4.382 15.153 5.560 1.00 84.94 121 GLN A O 1
ATOM 997 N N . ILE A 1 122 ? -5.999 14.932 7.105 1.00 86.50 122 ILE A N 1
ATOM 998 C CA . ILE A 1 122 ? -5.263 15.584 8.206 1.00 86.50 122 ILE A CA 1
ATOM 999 C C . ILE A 1 122 ? -4.547 14.530 9.059 1.00 86.50 122 ILE A C 1
ATOM 1001 O O . ILE A 1 122 ? -3.413 14.723 9.495 1.00 86.50 122 ILE A O 1
ATOM 1005 N N . ASP A 1 123 ? -5.214 13.400 9.274 1.00 86.25 123 ASP A N 1
ATOM 1006 C CA . ASP A 1 123 ? -4.746 12.318 10.129 1.00 86.25 123 ASP A CA 1
ATOM 1007 C C . ASP A 1 123 ? -3.926 11.281 9.347 1.00 86.25 123 ASP A C 1
ATOM 1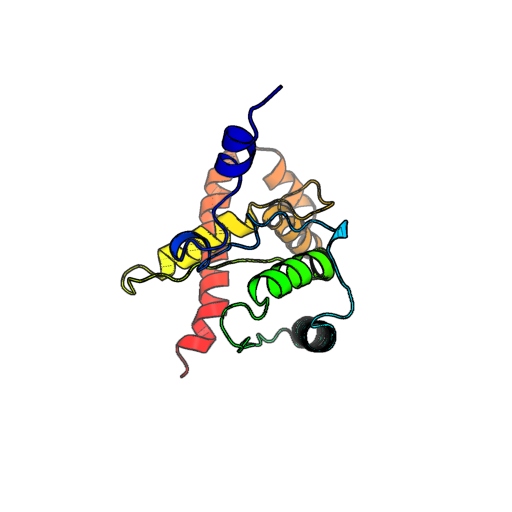009 O O . ASP A 1 123 ? -4.134 11.073 8.150 1.00 86.25 123 ASP A O 1
ATOM 1013 N N . SER A 1 124 ? -3.025 10.575 10.035 1.00 86.62 124 SER A N 1
ATOM 1014 C CA . SER A 1 124 ? -2.310 9.434 9.452 1.00 86.62 124 SER A CA 1
ATOM 1015 C C . SER A 1 124 ? -3.253 8.277 9.110 1.00 86.62 124 SER A C 1
ATOM 1017 O O . SER A 1 124 ? -4.312 8.122 9.726 1.00 86.62 124 SER A O 1
ATOM 1019 N N . GLN A 1 125 ? -2.847 7.415 8.169 1.00 88.44 125 GLN A N 1
ATOM 1020 C CA . GLN A 1 125 ? -3.598 6.199 7.815 1.00 88.44 125 GLN A CA 1
ATOM 1021 C C . GLN A 1 125 ? -3.942 5.368 9.047 1.00 88.44 125 GLN A C 1
ATOM 1023 O O . GLN A 1 125 ? -5.062 4.895 9.204 1.00 88.44 125 GLN A O 1
ATOM 1028 N N . LEU A 1 126 ? -2.980 5.246 9.955 1.00 84.94 126 LEU A N 1
ATOM 1029 C CA . LEU A 1 126 ? -3.161 4.548 11.205 1.00 84.94 126 LEU A CA 1
ATOM 1030 C C . LEU A 1 126 ? -4.292 5.140 12.044 1.00 84.94 126 LEU A C 1
ATOM 1032 O O . LEU A 1 126 ? -5.135 4.413 12.564 1.00 84.94 126 LEU A O 1
ATOM 1036 N N . LEU A 1 127 ? -4.296 6.460 12.213 1.00 82.06 127 LEU A N 1
ATOM 1037 C CA . LEU A 1 127 ? -5.284 7.119 13.050 1.00 82.06 127 LEU A CA 1
ATOM 1038 C C . LEU A 1 127 ? -6.676 7.038 12.414 1.00 82.06 127 LEU A C 1
ATOM 1040 O O . LEU A 1 127 ? -7.653 6.799 13.122 1.00 82.06 127 LEU A O 1
ATOM 1044 N N . LEU A 1 128 ? -6.763 7.161 11.087 1.00 84.06 128 LEU A N 1
ATOM 1045 C CA . LEU A 1 128 ? -7.995 6.934 10.329 1.00 84.06 128 LEU A CA 1
ATOM 1046 C C . LEU A 1 128 ? -8.504 5.500 10.506 1.00 84.06 128 LEU A C 1
ATOM 1048 O O . LEU A 1 128 ? -9.688 5.294 10.770 1.00 84.06 128 LEU A O 1
ATOM 1052 N N . TRP A 1 129 ? -7.611 4.515 10.439 1.00 81.94 129 TRP A N 1
ATOM 1053 C CA . TRP A 1 129 ? -7.953 3.117 10.659 1.00 81.94 129 TRP A CA 1
ATOM 1054 C C . TRP A 1 129 ? -8.446 2.853 12.085 1.00 81.94 129 TRP A C 1
ATOM 1056 O O . TRP A 1 129 ? -9.493 2.233 12.266 1.00 81.94 129 TRP A O 1
ATOM 1066 N N . LEU A 1 130 ? -7.757 3.383 13.102 1.00 78.19 130 LEU A N 1
ATOM 1067 C CA . LEU A 1 130 ? -8.173 3.273 14.504 1.00 78.19 130 LEU A CA 1
ATOM 1068 C C . LEU A 1 130 ? -9.533 3.933 14.746 1.00 78.19 130 LEU A C 1
ATOM 1070 O O . LEU A 1 130 ? -10.377 3.363 15.437 1.00 78.19 130 LEU A O 1
ATOM 1074 N N . LYS A 1 131 ? -9.774 5.113 14.162 1.00 79.19 131 LYS A N 1
ATOM 1075 C CA . LYS A 1 131 ? -11.082 5.781 14.208 1.00 79.19 131 LYS A CA 1
ATOM 1076 C C . LYS A 1 131 ? -12.166 4.911 13.575 1.00 79.19 131 LYS A C 1
ATOM 1078 O O . LYS A 1 131 ? -13.232 4.774 14.170 1.00 79.19 131 LYS A O 1
ATOM 1083 N N . GLY A 1 132 ? -11.875 4.292 12.430 1.00 75.19 132 GLY A N 1
ATOM 1084 C CA . GLY A 1 132 ? -12.762 3.338 11.770 1.00 75.19 132 GLY A CA 1
ATOM 1085 C C . GLY A 1 132 ? -13.096 2.150 12.669 1.00 75.19 132 GLY A C 1
ATOM 1086 O O . GLY A 1 132 ? -14.264 1.898 12.932 1.00 75.19 132 GLY A O 1
ATOM 1087 N N . LEU A 1 133 ? -12.084 1.477 13.220 1.00 68.25 133 LEU A N 1
ATOM 1088 C CA . LEU A 1 133 ? -12.248 0.299 14.080 1.00 68.25 133 LEU A CA 1
ATOM 1089 C C . LEU A 1 133 ? -13.039 0.624 15.359 1.00 68.25 133 LEU A C 1
ATOM 1091 O O . LEU A 1 133 ? -13.913 -0.134 15.776 1.00 68.25 133 LEU A O 1
ATOM 1095 N N . LEU A 1 134 ? -12.779 1.780 15.968 1.00 62.28 134 LEU A N 1
ATOM 1096 C CA . LEU A 1 134 ? -13.422 2.183 17.217 1.00 62.28 134 LEU A CA 1
ATOM 1097 C C . LEU A 1 134 ? -14.836 2.748 17.027 1.00 62.28 134 LEU A C 1
ATOM 1099 O O . LEU A 1 134 ? -15.646 2.653 17.956 1.00 62.28 134 LEU A O 1
ATOM 1103 N N . ALA A 1 135 ? -15.166 3.269 15.840 1.00 59.53 135 ALA A N 1
ATOM 1104 C CA . ALA A 1 135 ? -16.543 3.608 15.480 1.00 59.53 135 ALA A CA 1
ATOM 1105 C C . ALA A 1 135 ? -17.469 2.381 15.554 1.00 59.53 135 ALA A C 1
ATOM 1107 O O . ALA A 1 135 ? -18.645 2.530 15.880 1.00 59.53 135 ALA A O 1
ATOM 1108 N N . PHE A 1 136 ? -16.928 1.172 15.358 1.00 53.72 136 PHE A N 1
ATOM 1109 C CA . PHE A 1 136 ? -17.670 -0.079 15.517 1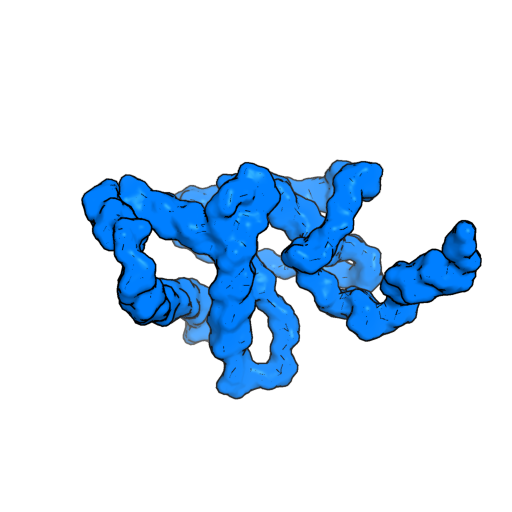.00 53.72 136 PHE A CA 1
ATOM 1110 C C . PHE A 1 136 ? -17.798 -0.558 16.974 1.00 53.72 136 PHE A C 1
ATOM 1112 O O . PHE A 1 136 ? -18.678 -1.368 17.247 1.00 53.72 136 PHE A O 1
ATOM 1119 N N . HIS A 1 137 ? -16.956 -0.093 17.915 1.00 50.97 137 HIS A N 1
ATOM 1120 C CA . HIS A 1 137 ? -16.781 -0.789 19.203 1.00 50.97 137 HIS A CA 1
ATOM 1121 C C . HIS A 1 137 ? -17.050 0.025 20.489 1.00 50.97 137 HIS A C 1
ATOM 1123 O O . HIS A 1 137 ? -17.149 -0.598 21.546 1.00 50.97 137 HIS A O 1
ATOM 1129 N N . ASN A 1 138 ? -17.170 1.365 20.434 1.00 53.50 138 ASN A N 1
ATOM 1130 C CA . ASN A 1 138 ? -17.732 2.306 21.442 1.00 53.50 138 ASN A CA 1
ATOM 1131 C C . ASN A 1 138 ? -16.920 3.618 21.509 1.00 53.50 138 ASN A C 1
ATOM 1133 O O . ASN A 1 138 ? -15.712 3.623 21.754 1.00 53.50 138 ASN A O 1
ATOM 1137 N N . SER A 1 139 ? -17.608 4.762 21.428 1.00 55.81 139 SER A N 1
ATOM 1138 C CA . SER A 1 139 ? -17.019 6.116 21.437 1.00 55.81 139 SER A CA 1
ATOM 1139 C C . SER A 1 139 ? -16.333 6.529 22.754 1.00 55.81 139 SER A C 1
ATOM 1141 O O . SER A 1 139 ? -15.554 7.486 22.778 1.00 55.81 139 SER A O 1
ATOM 1143 N N . SER A 1 140 ? -16.582 5.816 23.858 1.00 56.94 140 SER A N 1
ATOM 1144 C CA . SER A 1 140 ? -15.989 6.099 25.174 1.00 56.94 140 SER A CA 1
ATOM 1145 C C . SER A 1 140 ? -14.524 5.653 25.290 1.00 56.94 140 SER A C 1
ATOM 1147 O O . SER A 1 140 ? -13.747 6.300 25.996 1.00 56.94 140 SER A O 1
ATOM 1149 N N . LEU A 1 141 ? -14.121 4.601 24.563 1.00 57.09 141 LEU A N 1
ATOM 1150 C CA . LEU A 1 141 ? -12.734 4.122 24.519 1.00 57.09 141 LEU A CA 1
ATOM 1151 C C . LEU A 1 141 ? -11.840 5.071 23.710 1.00 57.09 141 LEU A C 1
ATOM 1153 O O . LEU A 1 141 ? -10.743 5.394 24.160 1.00 57.09 141 LEU A O 1
ATOM 1157 N N . LEU A 1 142 ? -12.350 5.611 22.594 1.00 55.69 142 LEU A N 1
ATOM 1158 C CA . LEU A 1 142 ? -11.686 6.660 21.802 1.00 55.69 142 LEU A CA 1
ATOM 1159 C C . LEU A 1 142 ? -11.297 7.866 22.656 1.00 55.69 142 LEU A C 1
ATOM 1161 O O . LEU A 1 142 ? -10.163 8.332 22.599 1.00 55.69 142 LEU A O 1
ATOM 1165 N N . LYS A 1 143 ? -12.228 8.351 23.487 1.00 57.41 143 LYS A N 1
ATOM 1166 C CA . LYS A 1 143 ? -11.975 9.492 24.374 1.00 57.41 143 LYS A CA 1
ATOM 1167 C C . LYS A 1 143 ? -10.930 9.182 25.444 1.00 57.41 143 LYS A C 1
ATOM 1169 O O . LYS A 1 143 ? -10.175 10.071 25.799 1.00 57.41 143 LYS A O 1
ATOM 1174 N N . LYS A 1 144 ? -10.849 7.949 25.952 1.00 58.16 144 LYS A N 1
ATOM 1175 C CA . LYS A 1 144 ? -9.800 7.577 26.917 1.00 58.16 144 LYS A CA 1
ATOM 1176 C C . LYS A 1 144 ? -8.418 7.469 26.272 1.00 58.16 144 LYS A C 1
ATOM 1178 O O . LYS A 1 144 ? -7.443 7.875 26.892 1.00 58.16 144 LYS A O 1
ATOM 1183 N N . LEU A 1 145 ? -8.350 6.949 25.049 1.00 57.44 145 LEU A N 1
ATOM 1184 C CA . LEU A 1 145 ? -7.094 6.662 24.353 1.00 57.44 145 LEU A CA 1
ATOM 1185 C C . LEU A 1 145 ? -6.458 7.920 23.730 1.00 57.44 145 LEU A C 1
ATOM 1187 O O . LEU A 1 145 ? -5.240 8.028 23.688 1.00 57.44 145 LEU A O 1
ATOM 1191 N N . LEU A 1 146 ? -7.274 8.889 23.294 1.00 56.91 146 LEU A N 1
ATOM 1192 C CA . LEU A 1 146 ? -6.815 10.138 22.665 1.00 56.91 146 LEU A CA 1
ATOM 1193 C C . LEU A 1 146 ? -6.472 11.267 23.657 1.00 56.91 146 LEU A C 1
ATOM 1195 O O . LEU A 1 146 ? -5.845 12.242 23.263 1.00 56.91 146 LEU A O 1
ATOM 1199 N N . VAL A 1 147 ? -6.893 11.176 24.925 1.00 54.97 147 VAL A N 1
ATOM 1200 C CA . VAL A 1 147 ? -6.791 12.284 25.905 1.00 54.97 147 VAL A CA 1
ATOM 1201 C C . VAL A 1 147 ? -5.480 12.285 26.704 1.00 54.97 147 VAL A C 1
ATOM 1203 O O . VAL A 1 147 ? -5.185 13.262 27.387 1.00 54.97 147 VAL A O 1
ATOM 1206 N N . LYS A 1 148 ? -4.660 11.232 26.629 1.00 46.84 148 LYS A N 1
ATOM 1207 C CA . LYS A 1 148 ? -3.420 11.139 27.412 1.00 46.84 148 LYS A CA 1
ATOM 1208 C C . LYS A 1 148 ? -2.259 10.613 26.571 1.00 46.84 148 LYS A C 1
ATOM 1210 O O . LYS A 1 148 ? -2.249 9.446 26.190 1.00 46.84 148 LYS A O 1
ATOM 1215 N N . GLU A 1 149 ? -1.255 11.467 26.363 1.00 50.66 149 GLU A N 1
ATOM 1216 C CA . GLU A 1 149 ? 0.014 11.144 25.684 1.00 50.66 149 GLU A CA 1
ATOM 1217 C C . GLU A 1 149 ? 0.755 9.961 26.345 1.00 50.66 149 GLU A C 1
ATOM 1219 O O . GLU A 1 149 ? 1.464 9.213 25.677 1.00 50.66 149 GLU A O 1
ATOM 1224 N N . GLU A 1 150 ? 0.514 9.712 27.637 1.00 49.22 150 GLU A N 1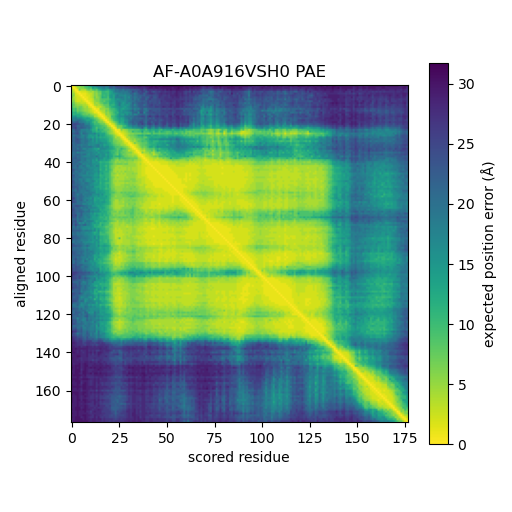
ATOM 1225 C CA . GLU A 1 150 ? 1.100 8.607 28.412 1.00 49.22 150 GLU A CA 1
ATOM 1226 C C . GLU A 1 150 ? 0.688 7.203 27.923 1.00 49.22 150 GLU A C 1
ATOM 1228 O O . GLU A 1 150 ? 1.398 6.231 28.186 1.00 49.22 150 GLU A O 1
ATOM 1233 N N . TYR A 1 151 ? -0.410 7.066 27.167 1.00 48.81 151 TYR A N 1
ATOM 1234 C CA . TYR A 1 151 ? -0.834 5.769 26.625 1.00 48.81 151 TYR A CA 1
ATOM 1235 C C . TYR A 1 151 ? -0.166 5.403 25.300 1.00 48.81 151 TYR A C 1
ATOM 1237 O O . TYR A 1 151 ? -0.376 4.291 24.836 1.00 48.81 151 TYR A O 1
ATOM 1245 N N . LEU A 1 152 ? 0.690 6.243 24.707 1.00 45.34 152 LEU A N 1
ATOM 1246 C CA . LEU A 1 152 ? 1.446 5.885 23.493 1.00 45.34 152 LEU A CA 1
ATOM 1247 C C . LEU A 1 152 ? 2.296 4.612 23.668 1.00 45.34 152 LEU A C 1
ATOM 1249 O O . LEU A 1 152 ? 2.460 3.836 22.728 1.00 45.34 152 LEU A O 1
ATOM 1253 N N . LEU A 1 153 ? 2.778 4.347 24.885 1.00 42.59 153 LEU A N 1
ATOM 1254 C CA . LEU A 1 153 ? 3.508 3.124 25.240 1.00 42.59 153 LEU A CA 1
ATOM 1255 C C . LEU A 1 153 ? 2.606 1.885 25.327 1.00 42.59 153 LEU A C 1
ATOM 1257 O O . LEU A 1 153 ? 3.029 0.787 24.964 1.00 42.59 153 LEU A O 1
ATOM 1261 N N . GLU A 1 154 ? 1.358 2.040 25.767 1.00 42.94 154 GLU A N 1
ATOM 1262 C CA . GLU A 1 154 ? 0.374 0.955 25.715 1.00 42.94 154 GLU A CA 1
ATOM 1263 C C . GLU A 1 154 ? -0.193 0.774 24.312 1.00 42.94 154 GLU A C 1
ATOM 1265 O O . GLU A 1 154 ? -0.382 -0.359 23.884 1.00 42.94 154 GLU A O 1
ATOM 1270 N N . ILE A 1 155 ? -0.355 1.861 23.554 1.00 46.59 155 ILE A N 1
ATOM 1271 C CA . ILE A 1 155 ? -0.671 1.828 22.129 1.00 46.59 155 ILE A CA 1
ATOM 1272 C C . ILE A 1 155 ? 0.431 1.096 21.391 1.00 46.59 155 ILE A C 1
ATOM 1274 O O . ILE A 1 155 ? 0.075 0.305 20.549 1.00 46.59 155 ILE A O 1
ATOM 1278 N N . SER A 1 156 ? 1.714 1.257 21.737 1.00 42.94 156 SER A N 1
ATOM 1279 C CA . SER A 1 156 ? 2.838 0.464 21.208 1.00 42.94 156 SER A CA 1
ATOM 1280 C C . SER A 1 156 ? 2.691 -1.038 21.486 1.00 42.94 156 SER A C 1
ATOM 1282 O O . SER A 1 156 ? 2.919 -1.847 20.592 1.00 42.94 156 SER A O 1
ATOM 1284 N N . LYS A 1 157 ? 2.241 -1.439 22.683 1.00 41.78 157 LYS A N 1
ATOM 1285 C CA . LYS A 1 157 ? 1.975 -2.855 23.012 1.00 41.78 157 LYS A CA 1
ATOM 1286 C C . LYS A 1 157 ? 0.749 -3.396 22.281 1.00 41.78 157 LYS A C 1
ATOM 1288 O O . LYS A 1 157 ? 0.789 -4.500 21.750 1.00 41.78 157 LYS A O 1
ATOM 1293 N N . VAL A 1 158 ? -0.313 -2.600 22.209 1.00 47.88 158 VAL A N 1
ATOM 1294 C CA . VAL A 1 158 ? -1.511 -2.871 21.408 1.00 47.88 158 VAL A CA 1
ATOM 1295 C C . VAL A 1 158 ? -1.161 -2.865 19.920 1.00 47.88 158 VAL A C 1
ATOM 1297 O O . VAL A 1 158 ? -1.721 -3.657 19.187 1.00 47.88 158 VAL A O 1
ATOM 1300 N N . PHE A 1 159 ? -0.178 -2.077 19.483 1.00 51.34 159 PHE A N 1
ATOM 1301 C CA . PHE A 1 159 ? 0.385 -2.053 18.135 1.00 51.34 159 PHE A CA 1
ATOM 1302 C C . PHE A 1 159 ? 1.186 -3.294 17.857 1.00 51.34 159 PHE A C 1
ATOM 1304 O O . PHE A 1 159 ? 1.112 -3.819 16.765 1.00 51.34 159 PHE A O 1
ATOM 1311 N N . MET A 1 160 ? 1.964 -3.758 18.826 1.00 45.84 160 MET A N 1
ATOM 1312 C CA . MET A 1 160 ? 2.711 -4.993 18.707 1.00 45.84 160 MET A CA 1
ATOM 1313 C C . MET A 1 160 ? 1.729 -6.157 18.614 1.00 45.84 160 MET A C 1
ATOM 1315 O O . MET A 1 160 ? 1.923 -7.026 17.782 1.00 45.84 160 MET A O 1
ATOM 1319 N N . LEU A 1 161 ? 0.626 -6.119 19.370 1.00 43.12 161 LEU A N 1
ATOM 1320 C CA . LEU A 1 161 ? -0.461 -7.094 19.301 1.00 43.12 161 LEU A CA 1
ATOM 1321 C C . LEU A 1 161 ? -1.272 -6.985 17.999 1.00 43.12 161 LEU A C 1
ATOM 1323 O O . LEU A 1 161 ? -1.568 -8.001 17.392 1.00 43.12 161 LEU A O 1
ATOM 1327 N N . LEU A 1 162 ? -1.597 -5.780 17.524 1.00 47.44 162 LEU A N 1
ATOM 1328 C CA . LEU A 1 162 ? -2.317 -5.549 16.267 1.00 47.44 162 LEU A CA 1
ATOM 1329 C C . LEU A 1 162 ? -1.439 -5.813 15.063 1.00 47.44 162 LEU A C 1
ATOM 1331 O O . LEU A 1 162 ? -1.929 -6.341 14.082 1.00 47.44 162 LEU A O 1
ATOM 1335 N N . ALA A 1 163 ? -0.152 -5.519 15.137 1.00 47.88 163 ALA A N 1
ATOM 1336 C CA . ALA A 1 163 ? 0.805 -5.909 14.131 1.00 47.88 163 ALA A CA 1
ATOM 1337 C C . ALA A 1 163 ? 1.080 -7.409 14.189 1.00 47.88 163 ALA A C 1
ATOM 1339 O O . ALA A 1 163 ? 1.303 -7.986 13.143 1.00 47.88 163 ALA A O 1
ATOM 1340 N N . PHE A 1 164 ? 0.978 -8.063 15.349 1.00 43.56 164 PHE A N 1
ATOM 1341 C CA . PHE A 1 164 ? 0.965 -9.524 15.455 1.00 43.56 164 PHE A CA 1
ATOM 1342 C C . PHE A 1 164 ? -0.319 -10.119 14.860 1.00 43.56 164 PHE A C 1
ATOM 1344 O O . PHE A 1 164 ? -0.256 -11.143 14.195 1.00 43.56 164 PHE A O 1
ATOM 1351 N N . ILE A 1 165 ? -1.469 -9.457 15.023 1.00 44.31 165 ILE A N 1
ATOM 1352 C CA . ILE A 1 165 ? -2.748 -9.840 14.407 1.00 44.31 165 ILE A CA 1
ATOM 1353 C C . ILE A 1 165 ? -2.710 -9.606 12.890 1.00 44.31 165 ILE A C 1
ATOM 1355 O O . ILE A 1 165 ? -3.087 -10.494 12.139 1.00 44.31 165 ILE A O 1
ATOM 1359 N N . ILE A 1 166 ? -2.203 -8.464 12.420 1.00 46.25 166 ILE A N 1
ATOM 1360 C CA . ILE A 1 166 ? -1.996 -8.153 10.998 1.00 46.25 166 ILE A CA 1
ATOM 1361 C C . ILE A 1 166 ? -0.991 -9.147 10.408 1.00 46.25 166 ILE A C 1
ATOM 1363 O O . ILE A 1 166 ? -1.276 -9.765 9.389 1.00 46.25 166 ILE A O 1
ATOM 1367 N N . LEU A 1 167 ? 0.140 -9.382 11.078 1.00 41.12 167 LEU A N 1
ATOM 1368 C CA . LEU A 1 167 ? 1.136 -10.372 10.678 1.00 41.12 167 LEU A CA 1
ATOM 1369 C C . LEU A 1 167 ? 0.513 -11.773 10.626 1.00 41.12 167 LEU A C 1
ATOM 1371 O O . LEU A 1 167 ? 0.717 -12.456 9.637 1.00 41.12 167 LEU A O 1
ATOM 1375 N N . MET A 1 168 ? -0.304 -12.180 11.604 1.00 33.06 168 MET A N 1
ATOM 1376 C CA . MET A 1 168 ? -1.045 -13.451 11.577 1.00 33.06 168 MET A CA 1
ATOM 1377 C C . MET A 1 168 ? -2.048 -13.521 10.419 1.00 33.06 168 MET A C 1
ATOM 1379 O O . MET A 1 168 ? -2.117 -14.547 9.752 1.00 33.06 168 MET A O 1
ATOM 1383 N N . ILE A 1 169 ? -2.784 -12.447 10.125 1.00 42.12 169 ILE A N 1
ATOM 1384 C CA . ILE A 1 169 ? -3.725 -12.394 8.993 1.00 42.12 169 ILE A CA 1
ATOM 1385 C C . ILE A 1 169 ? -2.982 -12.557 7.654 1.00 42.12 169 ILE A C 1
ATOM 1387 O O . ILE A 1 169 ? -3.490 -13.228 6.757 1.00 42.12 169 ILE A O 1
ATOM 1391 N N . PHE A 1 170 ? -1.766 -12.014 7.529 1.00 37.91 170 PHE A N 1
ATOM 1392 C CA . PHE A 1 170 ? -0.929 -12.154 6.330 1.00 37.91 170 PHE A CA 1
ATOM 1393 C C . PHE A 1 170 ? -0.082 -13.446 6.286 1.00 37.91 170 PHE A C 1
ATOM 1395 O O . PHE A 1 170 ? 0.244 -13.899 5.191 1.00 37.91 170 PHE A O 1
ATOM 1402 N N . LEU A 1 171 ? 0.248 -14.079 7.424 1.00 30.67 171 LEU A N 1
ATOM 1403 C CA . LEU A 1 171 ? 1.046 -15.322 7.486 1.00 30.67 171 LEU A CA 1
ATOM 1404 C C . LEU A 1 171 ? 0.222 -16.613 7.439 1.00 30.67 171 LEU A C 1
ATOM 1406 O O . LEU A 1 171 ? 0.742 -17.634 6.995 1.00 30.67 171 LEU A O 1
ATOM 1410 N N . VAL A 1 172 ? -1.050 -16.598 7.847 1.00 28.61 172 VAL A N 1
ATOM 1411 C CA . VAL A 1 172 ? -1.928 -17.779 7.732 1.00 28.61 172 VAL A CA 1
ATOM 1412 C C . VAL A 1 172 ? -2.038 -18.314 6.288 1.00 28.61 172 VAL A C 1
ATOM 1414 O O . VAL A 1 172 ? -1.990 -19.533 6.134 1.00 28.61 172 VAL A O 1
ATOM 1417 N N . PRO A 1 173 ? -2.089 -17.495 5.216 1.00 30.88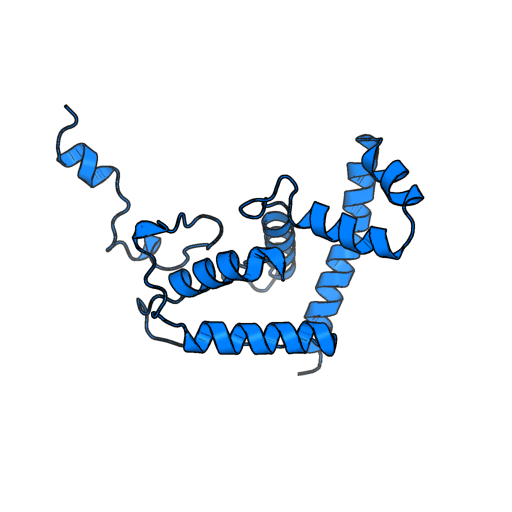 173 PRO A N 1
ATOM 1418 C CA . PRO A 1 173 ? -2.039 -18.027 3.851 1.00 30.88 173 PRO A CA 1
ATOM 1419 C C . PRO A 1 173 ? -0.640 -18.477 3.386 1.00 30.88 173 PRO A C 1
ATOM 1421 O O . PRO A 1 173 ? -0.553 -19.169 2.379 1.00 30.88 173 PRO A O 1
ATOM 1424 N N . PHE A 1 174 ? 0.445 -18.129 4.091 1.00 27.52 174 PHE A N 1
ATOM 1425 C CA . PHE A 1 174 ? 1.816 -18.532 3.727 1.00 27.52 174 PHE A CA 1
ATOM 1426 C C . PHE A 1 174 ? 2.257 -19.866 4.348 1.00 27.52 174 PHE A C 1
ATOM 1428 O O . PHE A 1 174 ? 3.213 -20.461 3.868 1.00 27.52 174 PHE A O 1
ATOM 1435 N N . ILE A 1 175 ? 1.580 -20.346 5.397 1.00 27.94 175 ILE A N 1
ATOM 1436 C CA . ILE A 1 175 ? 1.923 -21.603 6.095 1.00 27.94 175 ILE A CA 1
ATOM 1437 C C . ILE A 1 175 ? 1.125 -22.810 5.547 1.00 27.94 175 ILE A C 1
ATOM 1439 O O . ILE A 1 175 ? 1.392 -23.950 5.914 1.00 27.94 175 ILE A O 1
ATOM 1443 N N . ILE A 1 176 ? 0.158 -22.585 4.647 1.00 29.42 176 ILE A N 1
ATOM 1444 C CA . ILE A 1 176 ? -0.708 -23.641 4.076 1.00 29.42 176 ILE A CA 1
ATOM 1445 C C . ILE A 1 176 ? -0.330 -23.992 2.613 1.00 29.42 176 ILE A C 1
ATOM 1447 O O . ILE A 1 176 ? -1.000 -24.810 1.988 1.00 29.42 176 ILE A O 1
ATOM 1451 N N . CYS A 1 177 ? 0.770 -23.451 2.079 1.00 32.31 177 CYS A N 1
ATOM 1452 C CA . CYS A 1 177 ? 1.349 -23.879 0.797 1.00 32.31 177 CYS A CA 1
ATOM 1453 C C . CYS A 1 177 ? 2.690 -24.584 1.003 1.00 32.31 177 CYS A C 1
ATOM 1455 O O . CYS A 1 177 ? 3.536 -24.020 1.732 1.00 32.31 177 CYS A O 1
#

Sequence (177 aa):
MASIDRIIQREVNPFDPVSLYTINFWQEQQNPTLNVDSIHQNIICDIEIVLEQVAQEHRPRTLILTGDSGSGKSYLLGRIKKLFNTKAFFVYIDPWPDSDYIWRHILRQTVDSLMKTPEGQIDSQLLLWLKGLLAFHNSSLLKKLLVKEEYLLEISKVFMLLAFIILMIFLVPFIIC

pLDDT: mean 70.45, std 17.85, range [27.52, 93.81]